Protein AF-A0A930BT83-F1 (afdb_monomer_lite)

Structure (mmCIF, N/CA/C/O backbone):
data_AF-A0A930BT83-F1
#
_entry.id   AF-A0A930BT83-F1
#
loop_
_atom_site.group_PDB
_atom_site.id
_atom_site.type_symbol
_atom_site.label_atom_id
_atom_site.label_alt_id
_atom_site.label_comp_id
_atom_site.label_asym_id
_atom_site.label_entity_id
_atom_site.label_seq_id
_atom_site.pdbx_PDB_ins_code
_atom_site.Cartn_x
_atom_site.Cartn_y
_atom_site.Cartn_z
_atom_site.occupancy
_atom_site.B_iso_or_equiv
_atom_site.auth_seq_id
_atom_site.auth_comp_id
_atom_site.auth_asym_id
_atom_site.auth_atom_id
_atom_site.pdbx_PDB_model_num
ATOM 1 N N . MET A 1 1 ? 48.032 6.583 -24.819 1.00 40.94 1 MET A N 1
ATOM 2 C CA . MET A 1 1 ? 46.605 6.493 -24.440 1.00 40.94 1 MET A CA 1
ATOM 3 C C . MET A 1 1 ? 46.175 7.826 -23.840 1.00 40.94 1 MET A C 1
ATOM 5 O O . MET A 1 1 ? 46.600 8.138 -22.737 1.00 40.94 1 MET A O 1
ATOM 9 N N . GLN A 1 2 ? 45.421 8.645 -24.581 1.00 52.91 2 GLN A N 1
ATOM 10 C CA . GLN A 1 2 ? 44.781 9.841 -24.024 1.00 52.91 2 GLN A CA 1
ATOM 11 C C . GLN A 1 2 ? 43.510 9.416 -23.289 1.00 52.91 2 GLN A C 1
ATOM 13 O O . GLN A 1 2 ? 42.598 8.853 -23.888 1.00 52.91 2 GLN A O 1
ATOM 18 N N . ILE A 1 3 ? 43.476 9.643 -21.979 1.00 62.25 3 ILE A N 1
ATOM 19 C CA . ILE A 1 3 ? 42.276 9.461 -21.164 1.00 62.25 3 ILE A CA 1
ATOM 20 C C . ILE A 1 3 ? 41.393 10.685 -21.424 1.00 62.25 3 ILE A C 1
ATOM 22 O O . ILE A 1 3 ? 41.643 11.761 -20.880 1.00 62.25 3 ILE A O 1
ATOM 26 N N . ASN A 1 4 ? 40.392 10.526 -22.293 1.00 63.84 4 ASN A N 1
ATOM 27 C CA . ASN A 1 4 ? 39.311 11.493 -22.474 1.00 63.84 4 ASN A CA 1
ATOM 28 C C . ASN A 1 4 ? 38.580 11.644 -21.135 1.00 63.84 4 ASN A C 1
ATOM 30 O O . ASN A 1 4 ? 37.773 10.793 -20.766 1.00 63.84 4 ASN A O 1
ATOM 34 N N . ARG A 1 5 ? 38.882 12.701 -20.374 1.00 64.94 5 ARG A N 1
ATOM 35 C CA . ARG A 1 5 ? 38.103 13.045 -19.181 1.00 64.94 5 ARG A CA 1
ATOM 36 C C . ARG A 1 5 ? 36.747 13.570 -19.663 1.00 64.94 5 ARG A C 1
ATOM 38 O O . ARG A 1 5 ? 36.743 14.581 -20.366 1.00 64.94 5 ARG A O 1
ATOM 45 N N . PRO A 1 6 ? 35.619 12.907 -19.350 1.00 61.16 6 PRO A N 1
ATOM 46 C CA . PRO A 1 6 ? 34.315 13.417 -19.748 1.00 61.16 6 PRO A CA 1
ATOM 47 C C . PRO A 1 6 ? 34.113 14.802 -19.112 1.00 61.16 6 PRO A C 1
ATOM 49 O O . PRO A 1 6 ? 34.474 14.992 -17.945 1.00 61.16 6 PRO A O 1
ATOM 52 N N . PRO A 1 7 ? 33.598 15.792 -19.859 1.00 70.50 7 PRO A N 1
ATOM 53 C CA . PRO A 1 7 ? 33.428 17.138 -19.336 1.00 70.50 7 PRO A CA 1
ATOM 54 C C . PRO A 1 7 ? 32.457 17.104 -18.153 1.00 70.50 7 PRO A C 1
ATOM 56 O O . PRO A 1 7 ? 31.407 16.468 -18.225 1.00 70.50 7 PRO A O 1
ATOM 59 N N . LEU A 1 8 ? 32.815 17.800 -17.069 1.00 68.12 8 LEU A N 1
ATOM 60 C CA . LEU A 1 8 ? 32.104 17.829 -15.780 1.00 68.12 8 LEU A CA 1
ATOM 61 C C . LEU A 1 8 ? 30.579 18.037 -15.921 1.00 68.12 8 LEU A C 1
ATOM 63 O O . LEU A 1 8 ? 29.804 17.541 -15.111 1.00 68.12 8 LEU A O 1
ATOM 67 N N . GLN A 1 9 ? 30.155 18.712 -16.993 1.00 67.19 9 GLN A N 1
ATOM 68 C CA . GLN A 1 9 ? 28.757 18.944 -17.361 1.00 67.19 9 GLN A CA 1
ATOM 69 C C . GLN A 1 9 ? 27.940 17.652 -17.539 1.00 67.19 9 GLN A C 1
ATOM 71 O O . GLN A 1 9 ? 26.769 17.619 -17.174 1.00 67.19 9 GLN A O 1
ATOM 76 N N . TRP A 1 10 ? 28.538 16.574 -18.054 1.00 73.06 10 TRP A N 1
ATOM 77 C CA . TRP A 1 10 ? 27.837 15.300 -18.269 1.00 73.06 10 TRP A CA 1
ATOM 78 C C . TRP A 1 10 ? 27.548 14.585 -16.950 1.00 73.06 10 TRP A C 1
ATOM 80 O O . TRP A 1 10 ? 26.509 13.945 -16.815 1.00 73.06 10 TRP A O 1
ATOM 90 N N . LEU A 1 11 ? 28.426 14.752 -15.957 1.00 76.50 11 LEU A N 1
ATOM 91 C CA . LEU A 1 11 ? 28.217 14.229 -14.609 1.00 76.50 11 LEU A CA 1
ATOM 92 C C . LEU A 1 11 ? 27.017 14.914 -13.938 1.00 76.50 11 LEU A C 1
ATOM 94 O O . LEU A 1 11 ? 26.195 14.246 -13.318 1.00 76.50 11 LEU A O 1
ATOM 98 N N . SER A 1 12 ? 26.877 16.231 -14.117 1.00 78.62 12 SER A N 1
ATOM 99 C CA . SER A 1 12 ? 25.739 16.998 -13.598 1.00 78.62 12 SER A CA 1
ATOM 100 C C . SER A 1 12 ? 24.410 16.572 -14.227 1.00 78.62 12 SER A C 1
ATOM 102 O O . SER A 1 12 ? 23.421 16.441 -13.513 1.00 78.62 12 SER A O 1
ATOM 104 N N . VAL A 1 13 ? 24.387 16.306 -15.540 1.00 82.00 13 VAL A N 1
ATOM 105 C CA . VAL A 1 13 ? 23.188 15.808 -16.240 1.00 82.00 13 VAL A CA 1
ATOM 106 C C . VAL A 1 13 ? 22.792 14.419 -15.741 1.00 82.00 13 VAL A C 1
ATOM 108 O O . VAL A 1 13 ? 21.621 14.183 -15.458 1.00 82.00 13 VAL A O 1
ATOM 111 N N . LEU A 1 14 ? 23.759 13.513 -15.573 1.00 82.62 14 LEU A N 1
ATOM 112 C CA . LEU A 1 14 ? 23.507 12.171 -15.040 1.00 82.62 14 LEU A CA 1
ATOM 113 C C . LEU A 1 14 ? 22.959 12.220 -13.608 1.00 82.62 14 LEU A C 1
ATOM 115 O O . LEU A 1 14 ? 22.025 11.497 -13.274 1.00 82.62 14 LEU A O 1
ATOM 119 N N . MET A 1 15 ? 23.503 13.111 -12.778 1.00 78.88 15 MET A N 1
ATOM 120 C CA . MET A 1 15 ? 23.049 13.298 -11.402 1.00 78.88 15 MET A CA 1
ATOM 121 C C . MET A 1 15 ? 21.635 13.891 -11.341 1.00 78.88 15 MET A C 1
ATOM 123 O O . MET A 1 15 ? 20.816 13.421 -10.555 1.00 78.88 15 MET A O 1
ATOM 127 N N . ALA A 1 16 ? 21.314 14.858 -12.207 1.00 78.62 16 ALA A N 1
ATOM 128 C CA . ALA A 1 16 ? 19.963 15.405 -12.326 1.00 78.62 16 ALA A CA 1
ATOM 129 C C . ALA A 1 16 ? 18.944 14.331 -12.747 1.00 78.62 16 ALA A C 1
ATOM 131 O O . ALA A 1 16 ? 17.868 14.259 -12.162 1.00 78.62 16 ALA A O 1
ATOM 132 N N . LEU A 1 17 ? 19.307 13.454 -13.690 1.00 76.12 17 LEU A N 1
ATOM 133 C CA . LEU A 1 17 ? 18.445 12.356 -14.137 1.00 76.12 17 LEU A CA 1
ATOM 134 C C . LEU A 1 17 ? 18.142 11.359 -13.003 1.00 76.12 17 LEU A C 1
ATOM 136 O O . LEU A 1 17 ? 17.001 10.932 -12.839 1.00 76.12 17 LEU A O 1
ATOM 140 N N . MET A 1 18 ? 19.154 11.022 -12.195 1.00 73.50 18 MET A N 1
ATOM 141 C CA . MET A 1 18 ? 19.000 10.135 -11.034 1.00 73.50 18 MET A CA 1
ATOM 142 C C . MET A 1 18 ? 18.103 10.751 -9.948 1.00 73.50 18 MET A C 1
ATOM 144 O O . MET A 1 18 ? 17.288 10.051 -9.351 1.00 73.50 18 MET A O 1
ATOM 148 N N . LEU A 1 19 ? 18.213 12.063 -9.712 1.00 69.06 19 LEU A N 1
ATOM 149 C CA . LEU A 1 19 ? 17.375 12.788 -8.748 1.00 69.06 19 LEU A CA 1
ATOM 150 C C . LEU A 1 19 ? 15.901 12.829 -9.181 1.00 69.06 19 LEU A C 1
ATOM 152 O O . LEU A 1 19 ? 15.015 12.685 -8.341 1.00 69.06 19 LEU A O 1
ATOM 156 N N . SER A 1 20 ? 15.624 12.971 -10.482 1.00 61.94 20 SER A N 1
ATOM 157 C CA . SER A 1 20 ? 14.254 12.948 -11.012 1.00 61.94 20 SER A CA 1
ATOM 158 C C . SER A 1 20 ? 13.551 11.603 -10.789 1.00 61.94 20 SER A C 1
ATOM 160 O O . SER A 1 20 ? 12.358 11.588 -10.499 1.00 61.94 20 SER A O 1
ATOM 162 N N . MET A 1 21 ? 14.281 10.482 -10.853 1.00 61.47 21 MET A N 1
ATOM 163 C CA . MET A 1 21 ? 13.711 9.152 -10.592 1.00 61.47 21 MET A CA 1
ATOM 164 C C . MET A 1 21 ? 13.295 8.955 -9.128 1.00 61.47 21 MET A C 1
ATOM 166 O O . MET A 1 21 ? 12.323 8.252 -8.8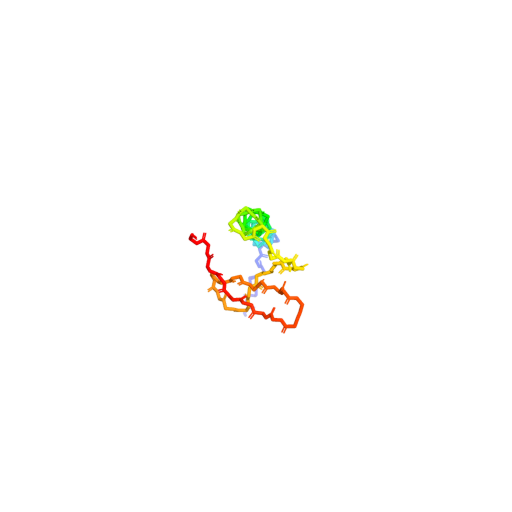65 1.00 61.47 21 MET A O 1
ATOM 170 N N . MET A 1 22 ? 13.992 9.586 -8.178 1.00 60.81 22 MET A N 1
ATOM 171 C CA . MET A 1 22 ? 13.652 9.476 -6.754 1.00 60.81 22 MET A CA 1
ATOM 172 C C . MET A 1 22 ? 12.380 10.247 -6.393 1.00 60.81 22 MET A C 1
ATOM 174 O O . MET A 1 22 ? 11.574 9.746 -5.617 1.00 60.81 22 MET A O 1
ATOM 178 N N . ALA A 1 23 ? 12.160 11.419 -6.995 1.00 58.03 23 ALA A N 1
ATOM 179 C CA . ALA A 1 23 ? 10.956 12.215 -6.746 1.00 58.03 23 ALA A CA 1
ATOM 180 C C . ALA A 1 23 ? 9.672 11.512 -7.227 1.00 58.03 23 ALA A C 1
ATOM 182 O O . ALA A 1 23 ? 8.644 11.574 -6.564 1.00 58.03 23 ALA A O 1
ATOM 183 N N . GLN A 1 24 ? 9.732 10.788 -8.350 1.00 57.84 24 GLN A N 1
ATOM 184 C CA . GLN A 1 24 ? 8.566 10.075 -8.887 1.00 57.84 24 GLN A CA 1
ATOM 185 C C . GLN A 1 24 ? 8.147 8.853 -8.054 1.00 57.84 24 GLN A C 1
ATOM 187 O O . GLN A 1 24 ? 6.991 8.440 -8.124 1.00 5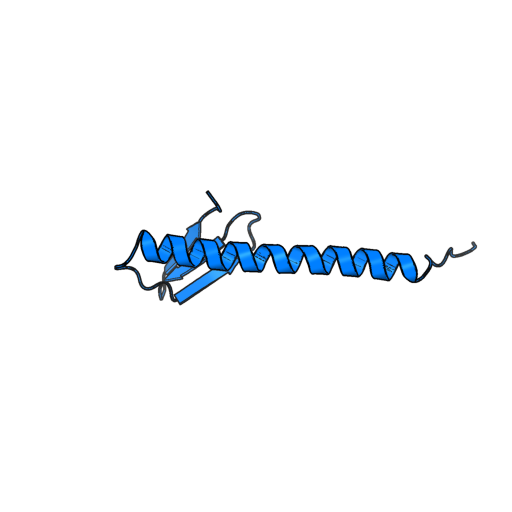7.84 24 GLN A O 1
ATOM 192 N N . ALA A 1 25 ? 9.064 8.261 -7.283 1.00 60.94 25 ALA A N 1
ATOM 193 C CA . ALA A 1 25 ? 8.740 7.151 -6.390 1.00 60.94 25 ALA A CA 1
ATOM 194 C C . ALA A 1 25 ? 7.938 7.611 -5.159 1.00 60.94 25 ALA A C 1
ATOM 196 O O . ALA A 1 25 ? 7.093 6.859 -4.677 1.00 60.94 25 ALA A O 1
ATOM 197 N N . ASP A 1 26 ? 8.178 8.839 -4.691 1.00 62.91 26 ASP A N 1
ATOM 198 C CA . ASP A 1 26 ? 7.555 9.410 -3.489 1.00 62.91 26 ASP A CA 1
ATOM 199 C C . ASP A 1 26 ? 6.072 9.757 -3.730 1.00 62.91 26 ASP A C 1
ATOM 201 O O . ASP A 1 26 ? 5.192 9.295 -3.005 1.00 62.91 26 ASP A O 1
ATOM 205 N N . ASP A 1 27 ? 5.763 10.431 -4.846 1.00 64.56 27 ASP A N 1
ATOM 206 C CA . ASP A 1 27 ? 4.376 10.748 -5.235 1.00 64.56 27 ASP A CA 1
ATOM 207 C C . ASP A 1 27 ? 3.515 9.481 -5.447 1.00 64.56 27 ASP A C 1
ATOM 209 O O . ASP A 1 27 ? 2.322 9.438 -5.116 1.00 64.56 27 ASP A O 1
ATOM 213 N N . GLY A 1 28 ? 4.115 8.417 -5.993 1.00 72.44 28 GLY A N 1
ATOM 214 C CA . GLY A 1 28 ? 3.450 7.123 -6.172 1.00 72.44 28 GLY A CA 1
ATOM 215 C C . GLY A 1 28 ? 3.102 6.457 -4.838 1.00 72.44 28 GLY A C 1
ATOM 216 O O . GLY A 1 28 ? 2.010 5.910 -4.682 1.00 72.44 28 GLY A O 1
ATOM 217 N N . LEU A 1 29 ? 3.994 6.572 -3.856 1.00 79.12 29 LEU A N 1
ATOM 218 C CA . LEU A 1 29 ? 3.836 6.024 -2.513 1.00 79.12 29 LEU A CA 1
ATOM 219 C C . LEU A 1 29 ? 2.688 6.680 -1.742 1.00 79.12 29 LEU A C 1
ATOM 221 O O . LEU A 1 29 ? 1.828 5.979 -1.203 1.00 79.12 29 LEU A O 1
ATOM 225 N N . ASP A 1 30 ? 2.624 8.010 -1.758 1.00 81.88 30 ASP A N 1
ATOM 226 C CA . ASP A 1 30 ? 1.564 8.770 -1.089 1.00 81.88 30 ASP A CA 1
ATOM 227 C C . ASP A 1 30 ? 0.175 8.482 -1.675 1.00 81.88 30 ASP A C 1
ATOM 229 O O . ASP A 1 30 ? -0.824 8.365 -0.952 1.00 81.88 30 ASP A O 1
ATOM 233 N N . SER A 1 31 ? 0.087 8.371 -3.003 1.00 84.50 31 SER A N 1
ATOM 234 C CA . SER A 1 31 ? -1.177 8.061 -3.679 1.00 84.50 31 SER A CA 1
ATOM 235 C C . SER A 1 31 ? -1.664 6.640 -3.370 1.00 84.50 31 SER A C 1
ATOM 237 O O . SER A 1 31 ? -2.853 6.443 -3.092 1.00 84.50 31 SER A O 1
ATOM 239 N N . LEU A 1 32 ? -0.746 5.670 -3.333 1.00 86.25 32 LEU A N 1
ATOM 240 C CA . LEU A 1 32 ? -1.034 4.284 -2.984 1.00 86.25 32 LEU A CA 1
ATOM 241 C C . LEU A 1 32 ? -1.465 4.149 -1.521 1.00 86.25 32 LEU A C 1
ATOM 243 O O . LEU A 1 32 ? -2.465 3.490 -1.236 1.00 86.25 32 LEU A O 1
ATOM 247 N N . GLU A 1 33 ? -0.771 4.811 -0.591 1.00 86.44 33 GLU A N 1
ATOM 248 C CA . GLU A 1 33 ? -1.134 4.786 0.827 1.00 86.44 33 GLU A CA 1
ATOM 249 C C . GLU A 1 33 ? -2.557 5.321 1.049 1.00 8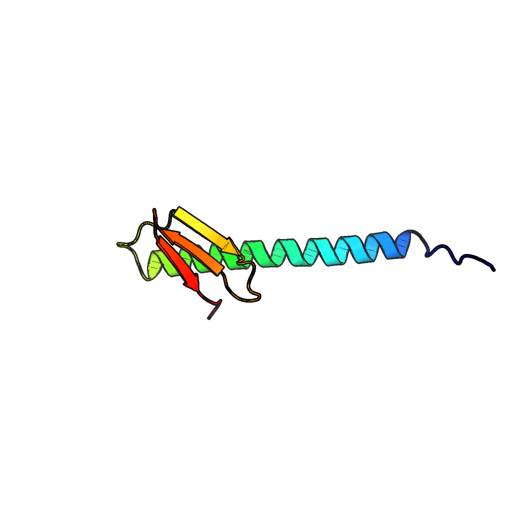6.44 33 GLU A C 1
ATOM 251 O O . GLU A 1 33 ? -3.354 4.703 1.762 1.00 86.44 33 GLU A O 1
ATOM 256 N N . LYS A 1 34 ? -2.910 6.439 0.400 1.00 88.25 34 LYS A N 1
ATOM 257 C CA . LYS A 1 34 ? -4.269 6.999 0.463 1.00 88.25 34 LYS A CA 1
ATOM 258 C C . LYS A 1 34 ? -5.311 6.027 -0.077 1.00 88.25 34 LYS A C 1
ATOM 260 O O . LYS A 1 34 ? -6.327 5.817 0.582 1.00 88.25 34 LYS A O 1
ATOM 265 N N . ARG A 1 35 ? -5.059 5.416 -1.238 1.00 89.06 35 ARG A N 1
ATOM 266 C CA . ARG A 1 35 ? -5.970 4.428 -1.836 1.00 89.06 35 ARG A CA 1
ATOM 267 C C . ARG A 1 35 ? -6.169 3.224 -0.919 1.00 89.06 35 ARG A C 1
ATOM 269 O O . ARG A 1 35 ? -7.301 2.802 -0.710 1.00 89.06 35 ARG A O 1
ATOM 276 N N . LEU A 1 36 ? -5.094 2.682 -0.351 1.00 88.62 36 LEU A N 1
ATOM 277 C CA . LEU A 1 36 ? -5.188 1.528 0.541 1.00 88.62 36 LEU A CA 1
ATOM 278 C C . LEU A 1 36 ? -5.971 1.856 1.819 1.00 88.62 36 LEU A C 1
ATOM 280 O O . LEU A 1 36 ? -6.765 1.032 2.269 1.00 88.62 36 LEU A O 1
ATOM 284 N N . LYS A 1 37 ? -5.800 3.061 2.375 1.00 88.88 37 LYS A N 1
ATOM 285 C CA . LYS A 1 37 ? -6.595 3.542 3.517 1.00 88.88 37 LYS A CA 1
ATOM 286 C C . LYS A 1 37 ? -8.080 3.687 3.179 1.00 88.88 37 LYS A C 1
ATOM 288 O O . LYS A 1 37 ? -8.915 3.360 4.017 1.00 88.88 37 LYS A O 1
ATOM 293 N N . ASP A 1 38 ? -8.399 4.152 1.973 1.00 90.62 38 ASP A N 1
ATOM 294 C CA . ASP A 1 38 ? -9.778 4.291 1.492 1.00 90.62 38 ASP A CA 1
ATOM 295 C C . ASP A 1 38 ? -10.453 2.926 1.270 1.00 90.62 38 ASP A C 1
ATOM 297 O O . ASP A 1 38 ? -11.569 2.692 1.729 1.00 90.62 38 ASP A O 1
ATOM 301 N N . MET A 1 39 ? -9.743 1.981 0.643 1.00 89.62 39 MET A N 1
ATOM 302 C CA . MET A 1 39 ? -10.255 0.634 0.363 1.00 89.62 39 MET A CA 1
ATOM 303 C C . MET A 1 39 ? -10.365 -0.249 1.608 1.00 89.62 39 MET A C 1
ATOM 305 O O . MET A 1 39 ? -11.286 -1.061 1.715 1.00 89.62 39 MET A O 1
ATOM 309 N N . TYR A 1 40 ? -9.424 -0.118 2.544 1.00 89.38 40 TYR A N 1
ATOM 310 C CA . TYR A 1 40 ? -9.325 -0.969 3.728 1.00 89.38 40 TYR A CA 1
ATOM 311 C C . TYR A 1 40 ? -9.348 -0.141 5.021 1.00 89.38 40 TYR A C 1
ATOM 313 O O . TYR A 1 40 ? -8.382 -0.159 5.787 1.00 89.38 40 TYR A O 1
ATOM 321 N N . PRO A 1 41 ? -10.463 0.545 5.337 1.00 86.31 41 PRO A N 1
ATOM 322 C CA . PRO A 1 41 ? -10.534 1.470 6.471 1.00 86.31 41 PRO A CA 1
ATOM 323 C C . PRO A 1 41 ? -10.396 0.785 7.840 1.00 86.31 41 PRO A C 1
ATOM 325 O O . PRO A 1 41 ? -10.063 1.431 8.831 1.00 86.31 41 PRO A O 1
ATOM 328 N N . ALA A 1 42 ? -10.642 -0.528 7.915 1.00 90.81 42 ALA A N 1
ATOM 329 C CA . ALA A 1 42 ? -10.461 -1.326 9.129 1.00 90.81 42 ALA A CA 1
ATOM 330 C C . ALA A 1 42 ? -9.015 -1.832 9.320 1.00 90.81 42 ALA A C 1
ATOM 332 O O . ALA A 1 42 ? -8.693 -2.392 10.370 1.00 90.81 42 ALA A O 1
ATOM 333 N N . THR A 1 43 ? -8.145 -1.647 8.324 1.00 86.75 43 THR A N 1
ATOM 334 C CA . THR A 1 43 ? -6.763 -2.129 8.338 1.00 86.75 43 THR A CA 1
ATOM 335 C C . THR A 1 43 ? -5.819 -1.017 8.772 1.00 86.75 43 THR A C 1
ATOM 337 O O . THR A 1 43 ? -5.774 0.061 8.183 1.00 86.75 43 THR A O 1
ATOM 340 N N . ARG A 1 44 ? -5.000 -1.286 9.792 1.00 87.38 44 ARG A N 1
ATOM 341 C CA . ARG A 1 44 ? -3.955 -0.356 10.223 1.00 87.38 44 ARG A CA 1
ATOM 342 C C . ARG A 1 44 ? -2.689 -0.575 9.399 1.00 87.38 44 ARG A C 1
ATOM 344 O O . ARG A 1 44 ? -1.902 -1.470 9.694 1.00 87.38 44 ARG A O 1
ATOM 351 N N . ILE A 1 45 ? -2.507 0.257 8.381 1.00 87.31 45 ILE A N 1
ATOM 352 C CA . ILE A 1 45 ? -1.278 0.306 7.585 1.00 87.31 45 ILE A CA 1
ATOM 353 C C . ILE A 1 45 ? -0.237 1.105 8.366 1.00 87.31 45 ILE A C 1
ATOM 355 O O . ILE A 1 45 ? -0.473 2.262 8.711 1.00 87.31 45 ILE A O 1
ATOM 359 N N . GLU A 1 46 ? 0.888 0.472 8.690 1.00 88.56 46 GLU A N 1
ATOM 360 C CA . GLU A 1 46 ? 1.971 1.103 9.451 1.00 88.56 46 GLU A CA 1
ATOM 361 C C . GLU A 1 46 ? 3.025 1.729 8.545 1.00 88.56 46 GLU A C 1
ATOM 363 O O . GLU A 1 46 ? 3.615 2.749 8.902 1.00 88.56 46 GLU A O 1
ATOM 368 N N . ARG A 1 47 ? 3.277 1.113 7.388 1.00 84.56 47 ARG A N 1
ATOM 369 C CA . ARG A 1 47 ? 4.241 1.606 6.407 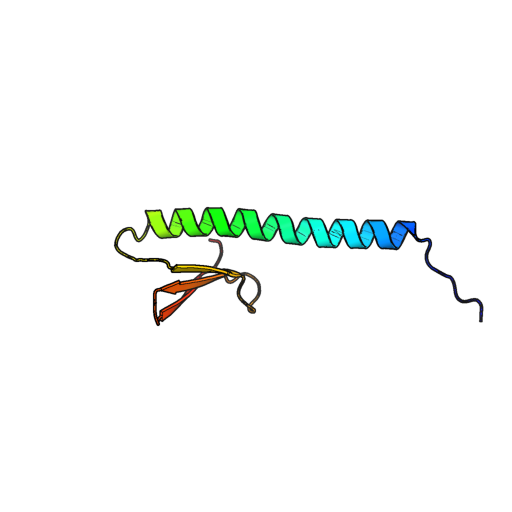1.00 84.56 47 ARG A CA 1
ATOM 370 C C . ARG A 1 47 ? 3.896 1.098 5.017 1.00 84.56 47 ARG A C 1
ATOM 372 O O . ARG A 1 47 ? 3.560 -0.073 4.866 1.00 84.56 47 ARG A O 1
ATOM 379 N N . VAL A 1 48 ? 4.053 1.963 4.025 1.00 88.31 48 VAL A N 1
ATOM 380 C CA . VAL A 1 48 ? 4.143 1.592 2.613 1.00 88.31 48 VAL A CA 1
ATOM 381 C C . VAL A 1 48 ? 5.535 1.998 2.140 1.00 88.31 48 VAL A C 1
ATOM 383 O O . VAL A 1 48 ? 6.013 3.072 2.497 1.00 88.31 48 VAL A O 1
ATOM 386 N N . GLN A 1 49 ? 6.225 1.132 1.406 1.00 86.75 49 GLN A N 1
ATOM 387 C CA . GLN A 1 49 ? 7.546 1.425 0.845 1.00 86.75 49 GLN A CA 1
ATOM 388 C C . GLN A 1 49 ? 7.732 0.724 -0.498 1.00 86.75 49 GLN A C 1
ATOM 390 O O . GLN A 1 49 ? 7.039 -0.242 -0.810 1.00 86.75 49 GLN A O 1
ATOM 395 N N . THR A 1 50 ? 8.684 1.184 -1.300 1.00 86.12 50 THR A N 1
ATOM 396 C CA . THR A 1 50 ? 9.072 0.484 -2.527 1.00 86.12 50 THR A CA 1
ATOM 397 C C . THR A 1 50 ? 9.711 -0.860 -2.173 1.00 86.12 50 THR A C 1
ATOM 399 O O . THR A 1 50 ? 10.537 -0.934 -1.260 1.00 86.12 50 THR A O 1
ATOM 402 N N . SER A 1 51 ? 9.321 -1.927 -2.870 1.00 85.69 51 SER A N 1
ATOM 403 C CA . SER A 1 51 ? 9.927 -3.247 -2.690 1.00 85.69 51 SER A CA 1
ATOM 404 C C . SER A 1 51 ? 11.268 -3.338 -3.426 1.00 85.69 51 SER A C 1
ATOM 406 O O . SER A 1 51 ? 11.536 -2.594 -4.369 1.00 85.69 51 SER A O 1
ATOM 408 N N . GLU A 1 52 ? 12.098 -4.305 -3.032 1.00 84.56 52 GLU A N 1
ATOM 409 C CA . GLU A 1 52 ? 13.256 -4.735 -3.827 1.00 84.56 52 GLU A CA 1
ATOM 410 C C . GLU A 1 52 ? 12.829 -5.323 -5.181 1.00 84.56 52 GLU A C 1
ATOM 412 O O . GLU A 1 52 ? 13.613 -5.346 -6.132 1.00 84.56 52 GLU A O 1
ATOM 417 N N . ILE A 1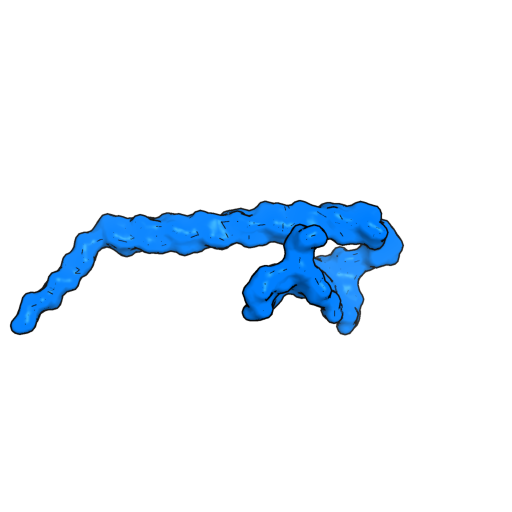 53 ? 11.577 -5.787 -5.281 1.00 84.44 53 ILE A N 1
ATOM 418 C CA . ILE A 1 53 ? 10.994 -6.274 -6.525 1.00 84.44 53 ILE A CA 1
ATOM 419 C C . ILE A 1 53 ? 10.490 -5.073 -7.338 1.00 84.44 53 ILE A C 1
ATOM 421 O O . ILE A 1 53 ? 9.609 -4.345 -6.868 1.00 84.44 53 ILE A O 1
ATOM 425 N N . PRO A 1 54 ? 10.996 -4.867 -8.570 1.00 79.62 54 PRO A N 1
ATOM 426 C CA . PRO A 1 54 ? 10.554 -3.771 -9.419 1.00 79.62 54 PRO A CA 1
ATOM 427 C C . PRO A 1 54 ? 9.035 -3.778 -9.615 1.00 79.62 54 PRO A C 1
ATOM 429 O O . PRO A 1 54 ? 8.440 -4.831 -9.832 1.00 79.62 54 PRO A O 1
ATOM 432 N N . ALA A 1 55 ? 8.435 -2.586 -9.586 1.00 80.31 55 ALA A N 1
ATOM 433 C CA . ALA A 1 55 ? 6.996 -2.351 -9.744 1.00 80.31 55 ALA A CA 1
ATOM 434 C C . ALA A 1 55 ? 6.086 -2.896 -8.623 1.00 80.31 55 ALA A C 1
ATOM 436 O O . ALA A 1 55 ? 4.867 -2.786 -8.746 1.00 80.31 55 ALA A O 1
ATOM 437 N N . LEU A 1 56 ? 6.648 -3.416 -7.525 1.00 86.19 56 LEU A N 1
ATOM 438 C CA . LEU A 1 56 ? 5.891 -3.769 -6.326 1.00 86.19 56 LEU A CA 1
ATOM 439 C C . LEU A 1 56 ? 6.196 -2.823 -5.164 1.00 86.19 56 LEU A C 1
ATOM 441 O O . LEU A 1 56 ? 7.307 -2.320 -4.989 1.00 86.19 56 LEU A O 1
ATOM 445 N N . PHE A 1 57 ? 5.183 -2.642 -4.331 1.00 88.88 57 PHE A N 1
ATOM 446 C CA . PHE A 1 57 ? 5.227 -1.917 -3.077 1.00 88.88 57 PHE A CA 1
ATOM 447 C C . PHE A 1 57 ? 5.007 -2.898 -1.944 1.00 88.88 57 PHE A C 1
ATOM 449 O O . PHE A 1 57 ? 4.166 -3.794 -2.018 1.00 88.88 57 PHE A O 1
ATOM 456 N N . GLU A 1 58 ? 5.782 -2.713 -0.891 1.00 90.88 58 GLU A N 1
ATOM 457 C CA . GLU A 1 58 ? 5.666 -3.450 0.345 1.00 90.88 58 GLU A CA 1
ATOM 458 C C . GLU A 1 58 ? 4.794 -2.663 1.326 1.00 90.88 58 GLU A C 1
ATOM 460 O O . GLU A 1 58 ? 5.032 -1.483 1.588 1.00 90.88 58 GLU A O 1
ATOM 465 N N . VAL A 1 59 ? 3.775 -3.329 1.862 1.00 91.25 59 VAL A N 1
ATOM 466 C CA . VAL A 1 59 ? 2.811 -2.772 2.809 1.00 91.25 59 VAL A CA 1
ATOM 467 C C . VAL A 1 59 ? 2.910 -3.552 4.113 1.00 91.25 59 VAL A C 1
ATOM 469 O O . VAL A 1 59 ? 2.568 -4.735 4.172 1.00 91.25 59 VAL A O 1
ATOM 472 N N . THR A 1 60 ? 3.338 -2.879 5.174 1.00 90.75 60 THR A N 1
ATOM 473 C CA . THR A 1 60 ? 3.493 -3.471 6.505 1.00 90.75 60 THR A CA 1
ATOM 474 C C . THR A 1 60 ? 2.285 -3.159 7.380 1.00 90.75 60 THR A C 1
ATOM 476 O O . THR A 1 60 ? 1.868 -2.007 7.534 1.00 90.75 60 THR A O 1
ATOM 479 N N . MET A 1 61 ? 1.735 -4.214 7.974 1.00 92.00 61 MET A N 1
ATOM 480 C CA . MET A 1 61 ? 0.566 -4.228 8.849 1.00 92.00 61 MET A CA 1
ATOM 481 C C . MET A 1 61 ? 0.916 -5.021 10.118 1.00 92.00 61 MET A C 1
ATOM 483 O O . MET A 1 61 ? 0.593 -6.207 10.253 1.00 92.00 61 MET A O 1
ATOM 487 N N . GLY A 1 62 ? 1.632 -4.400 11.056 1.00 88.31 62 GLY A N 1
ATOM 488 C CA . GLY A 1 62 ? 2.127 -5.079 12.249 1.00 88.31 62 GLY A CA 1
ATOM 489 C C . GLY A 1 62 ? 3.191 -6.115 11.895 1.00 88.31 62 GLY A C 1
ATOM 490 O O . GLY A 1 62 ? 4.274 -5.791 11.421 1.00 88.31 62 GLY A O 1
ATOM 491 N N . LYS A 1 63 ? 2.880 -7.393 12.134 1.00 89.44 63 LYS A N 1
ATOM 492 C CA . LYS A 1 63 ? 3.762 -8.519 11.779 1.00 89.44 63 LYS A CA 1
ATOM 493 C C . LYS A 1 63 ? 3.543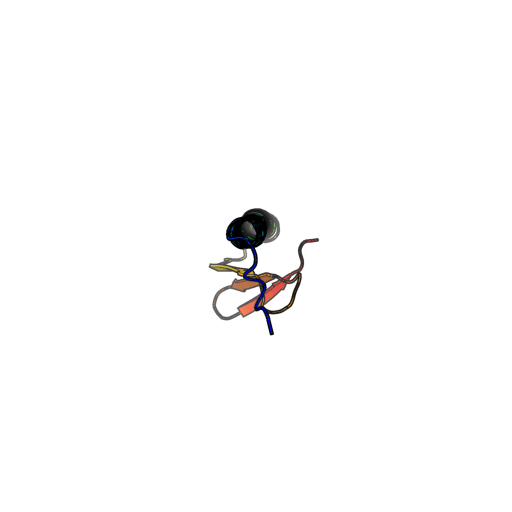 -9.051 10.362 1.00 89.44 63 LYS A C 1
ATOM 495 O O . LYS A 1 63 ? 4.284 -9.935 9.944 1.00 89.44 63 LYS A O 1
ATOM 500 N N . ASN A 1 64 ? 2.527 -8.555 9.659 1.00 89.44 64 ASN A N 1
ATOM 501 C CA . ASN A 1 64 ? 2.207 -9.001 8.314 1.00 89.44 64 ASN A CA 1
ATOM 502 C C . ASN A 1 64 ? 2.766 -8.020 7.294 1.00 89.44 64 ASN A C 1
ATOM 504 O O . ASN A 1 64 ? 2.551 -6.815 7.404 1.00 89.44 64 ASN A O 1
ATOM 508 N N . THR A 1 65 ? 3.405 -8.566 6.270 1.00 89.88 65 THR A N 1
ATOM 509 C CA . THR A 1 65 ? 3.880 -7.818 5.113 1.00 89.88 65 THR A CA 1
ATOM 510 C C . THR A 1 65 ? 3.132 -8.315 3.885 1.00 89.88 65 THR A C 1
ATOM 512 O O . THR A 1 65 ? 3.044 -9.523 3.660 1.00 89.88 65 THR A O 1
ATOM 515 N N . ALA A 1 66 ? 2.561 -7.394 3.116 1.00 90.62 66 ALA A N 1
ATOM 516 C CA . ALA A 1 66 ? 1.887 -7.677 1.857 1.00 90.62 66 ALA A CA 1
ATOM 517 C C . ALA A 1 66 ? 2.573 -6.937 0.708 1.00 90.62 66 ALA A C 1
ATOM 519 O O . ALA A 1 66 ? 3.216 -5.911 0.919 1.00 90.62 66 ALA A O 1
ATOM 520 N N . TYR A 1 67 ? 2.400 -7.454 -0.505 1.00 90.19 67 TYR A N 1
ATOM 521 C CA . TYR A 1 67 ? 2.917 -6.842 -1.721 1.00 90.19 67 TYR A CA 1
ATOM 522 C C . TYR A 1 67 ? 1.758 -6.418 -2.613 1.00 90.19 67 TYR A C 1
ATOM 524 O O . TYR A 1 67 ? 0.810 -7.182 -2.796 1.00 90.19 67 TYR A O 1
ATOM 532 N N . THR A 1 68 ? 1.841 -5.209 -3.156 1.00 87.31 68 THR A N 1
ATOM 533 C CA . THR A 1 68 ? 0.855 -4.662 -4.092 1.00 87.31 68 THR A CA 1
ATOM 534 C C . THR A 1 68 ? 1.564 -3.983 -5.247 1.00 87.31 68 THR A C 1
ATOM 536 O O . THR A 1 68 ? 2.641 -3.417 -5.074 1.00 87.31 68 THR A O 1
ATOM 539 N N . ASP A 1 69 ? 0.975 -4.036 -6.429 1.00 86.19 69 ASP A N 1
ATOM 540 C CA . ASP A 1 69 ? 1.403 -3.231 -7.564 1.00 86.19 69 ASP A CA 1
ATOM 541 C C . ASP A 1 69 ? 0.687 -1.862 -7.570 1.00 86.19 69 ASP A C 1
ATOM 543 O O . ASP A 1 69 ? -0.050 -1.529 -6.638 1.00 86.19 69 ASP A O 1
ATOM 547 N N . VAL A 1 70 ? 0.956 -1.048 -8.596 1.00 73.75 70 VAL A N 1
ATOM 548 C CA . VAL A 1 70 ? 0.433 0.328 -8.755 1.00 73.75 70 VAL A CA 1
ATOM 549 C C . VAL A 1 70 ? -1.034 0.376 -9.215 1.00 73.75 70 VAL A C 1
ATOM 551 O O . VAL A 1 70 ? -1.639 1.447 -9.157 1.00 73.75 70 VAL A O 1
ATOM 554 N N . THR A 1 71 ? -1.598 -0.727 -9.721 1.00 63.12 71 THR A N 1
ATOM 555 C CA . THR A 1 71 ? -2.855 -0.711 -10.499 1.00 63.12 71 THR A CA 1
ATOM 556 C C . THR A 1 71 ? -4.113 -0.445 -9.651 1.00 63.12 71 THR A C 1
ATOM 558 O O . THR A 1 71 ? -4.207 -0.884 -8.485 1.00 63.12 71 THR A O 1
#

Foldseek 3Di:
DDDPDPPVVVVVVVVVVVVVVVVVQVVLQVVVVVVCCVVCVVADFPDWADDPDPQWIWTDGPPDIDIDGSD

Radius of gyration: 18.6 Å; chains: 1; bounding box: 57×28×37 Å

InterPro domains:
  IPR018950 Disulphide bond isomerase, DsbC/G, N-terminal [PF10411] (25-69)

Organism: NCBI:txid73030

Sequence (71 aa):
MQINRPPLQWLSVLMALMLSMMAQADDGLDSLEKRLKDMYPATRIERVQTSEIPALFEVTMGKNTAYTDVT

Secondary structure (DSSP, 8-state):
----PPPHHHHHHHHHHHHHHHHHHHHHHHHHHHHHHHH-TTS---EEEE-SSTT-EEEEETTEEEEE---

pLDDT: mean 78.87, std 11.79, range [40.94, 92.0]